Protein AF-A0AAW9DJC4-F1 (afdb_monomer_lite)

Structure (mmCIF, N/CA/C/O backbone):
data_AF-A0AAW9DJC4-F1
#
_entry.id   AF-A0AAW9DJC4-F1
#
loop_
_atom_site.group_PDB
_atom_site.id
_atom_site.type_symbol
_atom_site.label_atom_id
_atom_site.label_alt_id
_atom_site.label_comp_id
_atom_site.label_asym_id
_atom_site.label_entity_id
_atom_site.label_seq_id
_atom_site.pdbx_PDB_ins_code
_atom_site.Cartn_x
_atom_site.Cartn_y
_atom_site.Cartn_z
_atom_site.occupancy
_atom_site.B_iso_or_equiv
_atom_site.auth_seq_id
_atom_site.auth_comp_id
_atom_site.auth_asym_id
_atom_site.auth_atom_id
_atom_site.pdbx_PDB_model_num
ATOM 1 N N . LEU A 1 1 ? -13.589 0.887 40.849 1.00 75.25 1 LEU A N 1
ATOM 2 C CA . LEU A 1 1 ? -12.463 0.047 40.380 1.00 75.25 1 LEU A CA 1
ATOM 3 C C . LEU A 1 1 ? -12.746 -0.477 38.975 1.00 75.25 1 LEU A C 1
ATOM 5 O O . LEU A 1 1 ? -12.030 -0.081 38.071 1.00 75.25 1 LEU A O 1
ATOM 9 N N . ASP A 1 2 ? -13.844 -1.205 38.751 1.00 82.56 2 ASP A N 1
ATOM 10 C CA . ASP A 1 2 ? -14.204 -1.723 37.413 1.00 82.56 2 ASP A CA 1
ATOM 11 C C . ASP A 1 2 ? -14.424 -0.649 36.334 1.00 82.56 2 ASP A C 1
ATOM 13 O O . ASP A 1 2 ? -14.033 -0.843 35.186 1.00 82.56 2 ASP A O 1
ATOM 17 N N . GLN A 1 3 ? -15.020 0.499 36.681 1.00 79.81 3 GLN A N 1
ATOM 18 C CA . GLN A 1 3 ? -15.177 1.618 35.737 1.00 79.81 3 GLN A CA 1
ATOM 19 C C . GLN A 1 3 ? -13.829 2.227 35.329 1.00 79.81 3 GLN A C 1
ATOM 21 O O . GLN A 1 3 ? -13.596 2.441 34.146 1.00 79.81 3 GLN A O 1
ATOM 26 N N . LEU A 1 4 ? -12.922 2.416 36.294 1.00 82.69 4 LEU A N 1
ATOM 27 C CA . LEU A 1 4 ? -11.572 2.931 36.050 1.00 82.69 4 LEU A CA 1
ATOM 28 C C . LEU A 1 4 ? -10.772 1.977 35.145 1.00 82.69 4 LEU A C 1
ATOM 30 O O . LEU A 1 4 ? -10.112 2.410 34.209 1.00 82.69 4 LEU A O 1
ATOM 34 N N . TYR A 1 5 ? -10.894 0.668 35.384 1.00 81.38 5 TYR A N 1
ATOM 35 C CA . TYR A 1 5 ? -10.242 -0.358 34.571 1.00 81.38 5 TYR A CA 1
ATOM 36 C C . TYR A 1 5 ? -10.745 -0.365 33.116 1.00 81.38 5 TYR A C 1
ATOM 38 O O . TYR A 1 5 ? -9.944 -0.409 32.184 1.00 81.38 5 TYR A O 1
ATOM 46 N N . ARG A 1 6 ? -12.065 -0.249 32.901 1.00 81.00 6 ARG A N 1
ATOM 47 C CA . ARG A 1 6 ? -12.658 -0.165 31.552 1.00 81.00 6 ARG A CA 1
ATOM 48 C C . ARG A 1 6 ? -12.250 1.107 30.801 1.00 81.00 6 ARG A C 1
ATOM 50 O O . ARG A 1 6 ? -12.018 1.063 29.591 1.00 81.00 6 ARG A O 1
ATOM 57 N N . GLU A 1 7 ? -12.152 2.240 31.493 1.00 81.38 7 GLU A N 1
ATOM 58 C CA . GLU A 1 7 ? -11.664 3.493 30.900 1.00 81.38 7 GLU A CA 1
ATOM 59 C C . GLU A 1 7 ? -10.196 3.389 30.458 1.00 81.38 7 GLU A C 1
ATOM 61 O O . GLU A 1 7 ? -9.839 3.862 29.378 1.00 81.38 7 GLU A O 1
ATOM 66 N N . ASP A 1 8 ? -9.345 2.722 31.238 1.00 84.75 8 ASP A N 1
ATOM 67 C CA . ASP A 1 8 ? -7.949 2.497 30.856 1.00 84.75 8 ASP A CA 1
ATOM 68 C C . ASP A 1 8 ? -7.804 1.535 29.664 1.00 84.75 8 ASP A C 1
ATOM 70 O O . ASP A 1 8 ? -6.984 1.781 28.774 1.00 84.75 8 ASP A O 1
ATOM 74 N N . GLU A 1 9 ? -8.603 0.465 29.592 1.00 83.44 9 GLU A N 1
ATOM 75 C CA . GLU A 1 9 ? -8.594 -0.464 28.450 1.00 83.44 9 GLU A CA 1
ATOM 76 C C . GLU A 1 9 ? -9.016 0.213 27.143 1.00 83.44 9 GLU A C 1
ATOM 78 O O . GLU A 1 9 ? -8.332 0.093 26.124 1.00 83.44 9 GLU A O 1
ATOM 83 N N . THR A 1 10 ? -10.106 0.979 27.175 1.00 82.88 10 THR A N 1
ATOM 84 C CA . THR A 1 10 ? -10.602 1.729 26.008 1.00 82.88 10 THR A CA 1
ATOM 85 C C . THR A 1 10 ? -9.601 2.786 25.539 1.00 82.88 10 THR A C 1
ATOM 87 O O . THR A 1 10 ? -9.330 2.899 24.339 1.00 82.88 10 THR A O 1
ATOM 90 N N . ARG A 1 11 ? -8.959 3.508 26.469 1.00 84.81 11 ARG A N 1
ATOM 91 C CA . ARG A 1 11 ? -7.863 4.441 26.152 1.00 84.81 11 ARG A CA 1
ATOM 92 C C . ARG A 1 11 ? -6.669 3.735 25.514 1.00 84.81 11 ARG A C 1
ATOM 94 O O . ARG A 1 11 ? -6.128 4.232 24.526 1.00 84.81 11 ARG A O 1
ATOM 101 N N . ARG A 1 12 ? -6.265 2.573 26.038 1.00 85.94 12 ARG A N 1
ATOM 102 C CA . ARG A 1 12 ? -5.175 1.764 25.467 1.00 85.94 12 ARG A CA 1
ATOM 103 C C . ARG A 1 12 ? -5.501 1.291 24.053 1.00 85.94 12 ARG A C 1
ATOM 105 O O . ARG A 1 12 ? -4.658 1.427 23.171 1.00 85.94 12 ARG A O 1
ATOM 112 N N . ALA A 1 13 ? -6.714 0.793 23.826 1.00 84.19 13 ALA A N 1
ATOM 113 C CA . ALA A 1 13 ? -7.153 0.310 22.519 1.00 84.19 13 ALA A CA 1
ATOM 114 C C . ALA A 1 13 ? -7.236 1.435 21.473 1.00 84.19 13 ALA A C 1
ATOM 116 O O . ALA A 1 13 ? -6.861 1.240 20.316 1.00 84.19 13 ALA A O 1
ATOM 117 N N . LYS A 1 14 ? -7.663 2.637 21.885 1.00 86.00 14 LYS A N 1
ATOM 118 C CA . LYS A 1 14 ? -7.636 3.833 21.033 1.00 86.00 14 LYS A CA 1
ATOM 119 C C . LYS A 1 14 ? -6.206 4.244 20.667 1.00 86.00 14 LYS A C 1
ATOM 121 O O . LYS A 1 14 ? -5.908 4.430 19.494 1.00 86.00 14 LYS A O 1
ATOM 126 N N . ARG A 1 15 ? -5.299 4.306 21.647 1.00 88.69 15 ARG A N 1
ATOM 127 C CA . ARG A 1 15 ? -3.888 4.649 21.402 1.00 88.69 15 ARG A CA 1
ATOM 128 C C . ARG A 1 15 ? -3.202 3.650 20.467 1.00 88.69 15 ARG A C 1
ATOM 130 O O . ARG A 1 15 ? -2.406 4.036 19.619 1.00 88.69 15 ARG A O 1
ATOM 137 N N . LEU A 1 16 ? -3.523 2.364 20.613 1.00 88.81 16 LEU A N 1
ATOM 138 C CA . LEU A 1 16 ? -3.015 1.306 19.741 1.00 88.81 16 LEU A CA 1
ATOM 139 C C . LEU A 1 16 ? -3.463 1.500 18.288 1.00 88.81 16 LEU A C 1
ATOM 141 O O . LEU A 1 16 ? -2.654 1.323 17.382 1.00 88.81 16 LEU A O 1
ATOM 145 N N . LYS A 1 17 ? -4.721 1.900 18.072 1.00 89.56 17 LYS A N 1
ATOM 146 C CA . LYS A 1 17 ? -5.240 2.251 16.746 1.00 89.56 17 LYS A CA 1
ATOM 147 C C . LYS A 1 17 ? -4.468 3.428 16.139 1.00 89.56 17 LYS A C 1
ATOM 149 O O . LYS A 1 17 ? -3.979 3.307 15.024 1.00 89.56 17 LYS A O 1
ATOM 154 N N . GLU A 1 18 ? -4.319 4.526 16.878 1.00 90.88 18 GLU A N 1
ATOM 155 C CA . GLU A 1 18 ? -3.593 5.718 16.408 1.00 90.88 18 GLU A CA 1
ATOM 156 C C . GLU A 1 18 ? -2.142 5.375 16.029 1.00 90.88 18 GLU A C 1
ATOM 158 O O . GLU A 1 18 ? -1.644 5.778 14.981 1.00 90.88 18 GLU A O 1
ATOM 163 N N . HIS A 1 19 ? -1.466 4.564 16.847 1.00 91.25 19 HIS A N 1
ATOM 164 C CA . HIS A 1 19 ? -0.116 4.094 16.538 1.00 91.25 19 HIS A CA 1
ATOM 165 C C . HIS A 1 19 ? -0.075 3.184 15.303 1.00 91.25 19 HIS A C 1
ATOM 167 O O . HIS A 1 19 ? 0.887 3.247 14.540 1.00 91.25 19 HIS A O 1
ATOM 173 N N . LEU A 1 20 ? -1.090 2.340 15.103 1.00 91.25 20 LEU A N 1
ATOM 174 C CA . LEU A 1 20 ? -1.192 1.480 13.925 1.00 91.25 20 LEU A CA 1
ATOM 175 C C . LEU A 1 20 ? -1.365 2.298 12.641 1.00 91.25 20 LEU A C 1
ATOM 177 O O . LEU A 1 20 ? -0.717 1.985 11.647 1.00 91.25 20 LEU A O 1
ATOM 181 N N . GLU A 1 21 ? -2.202 3.338 12.666 1.00 91.38 21 GLU A N 1
ATOM 182 C CA . GLU A 1 21 ? -2.389 4.255 11.534 1.00 91.38 21 GLU A CA 1
ATOM 183 C C . GLU A 1 21 ? -1.063 4.930 11.168 1.00 91.38 21 GLU A C 1
ATOM 185 O O . GLU A 1 21 ? -0.607 4.813 10.032 1.00 91.38 21 GLU A O 1
ATOM 190 N N . VAL A 1 22 ? -0.372 5.509 12.156 1.00 93.12 22 VAL A N 1
ATOM 191 C CA . VAL A 1 22 ? 0.936 6.154 11.947 1.00 93.12 22 VAL A CA 1
ATOM 192 C C . VAL A 1 22 ? 1.985 5.167 11.425 1.00 93.12 22 VAL A C 1
ATOM 194 O O . VAL A 1 22 ? 2.769 5.500 10.537 1.00 93.12 22 VAL A O 1
ATOM 197 N N . PHE A 1 23 ? 2.012 3.941 11.951 1.00 92.88 23 PHE A N 1
ATOM 198 C CA . PHE A 1 23 ? 2.924 2.903 11.474 1.00 92.88 23 PHE A CA 1
ATOM 199 C C . PHE A 1 23 ? 2.626 2.503 10.022 1.00 92.88 23 PHE A C 1
ATOM 201 O O . PHE A 1 23 ? 3.546 2.383 9.213 1.00 92.88 23 PHE A O 1
ATOM 208 N N . SER A 1 24 ? 1.348 2.327 9.681 1.00 93.38 24 SER A N 1
ATOM 209 C CA . SER A 1 24 ? 0.914 1.991 8.325 1.00 93.38 24 SER A CA 1
ATOM 210 C C . SER A 1 24 ? 1.288 3.090 7.330 1.00 93.38 24 SER A C 1
ATOM 212 O O . SER A 1 24 ? 1.817 2.784 6.263 1.00 93.38 24 SER A O 1
ATOM 214 N N . ASP A 1 25 ? 1.073 4.355 7.688 1.00 94.00 25 ASP A N 1
ATOM 215 C CA . ASP A 1 25 ? 1.426 5.507 6.854 1.00 94.00 25 ASP A CA 1
ATOM 216 C C . ASP A 1 25 ? 2.936 5.580 6.606 1.00 94.00 25 ASP A C 1
ATOM 218 O O . ASP A 1 25 ? 3.376 5.771 5.471 1.00 94.00 25 ASP A O 1
ATOM 222 N N . ALA A 1 26 ? 3.742 5.352 7.648 1.00 95.38 26 ALA A N 1
ATOM 223 C CA . ALA A 1 26 ? 5.196 5.337 7.531 1.00 95.38 26 ALA A CA 1
ATOM 224 C C . ALA A 1 26 ? 5.683 4.246 6.565 1.00 95.38 26 ALA A C 1
ATOM 226 O O . ALA A 1 26 ? 6.524 4.505 5.704 1.00 95.38 26 ALA A O 1
ATOM 227 N N . VAL A 1 27 ? 5.136 3.032 6.668 1.00 96.00 27 VAL A N 1
ATOM 228 C CA . VAL A 1 27 ? 5.517 1.917 5.789 1.00 96.00 27 VAL A CA 1
ATOM 229 C C . VAL A 1 27 ? 5.080 2.162 4.349 1.00 96.00 27 VAL A C 1
ATOM 231 O O . VAL A 1 27 ? 5.864 1.926 3.433 1.00 96.00 27 VAL A O 1
ATOM 234 N N . ILE A 1 28 ? 3.867 2.668 4.125 1.00 95.62 28 ILE A N 1
ATOM 235 C CA . ILE A 1 28 ? 3.392 2.980 2.772 1.00 95.62 28 ILE A CA 1
ATOM 236 C C . ILE A 1 28 ? 4.225 4.107 2.147 1.00 95.62 28 ILE A C 1
ATOM 238 O O . ILE A 1 28 ? 4.589 4.019 0.974 1.00 95.62 28 ILE A O 1
ATOM 242 N N . GLY A 1 29 ? 4.619 5.111 2.935 1.00 96.06 29 GLY A N 1
ATOM 243 C CA . GLY A 1 29 ? 5.570 6.135 2.504 1.00 96.06 29 GLY A CA 1
ATOM 244 C C . GLY A 1 29 ? 6.905 5.539 2.044 1.00 96.06 29 GLY A C 1
ATOM 245 O O . GLY A 1 29 ? 7.400 5.904 0.980 1.00 96.06 29 GLY A O 1
ATOM 246 N N . VAL A 1 30 ? 7.453 4.570 2.787 1.00 96.12 30 VAL A N 1
ATOM 247 C CA . VAL A 1 30 ? 8.678 3.846 2.394 1.00 96.12 30 VAL A CA 1
ATOM 248 C C . VAL A 1 30 ? 8.479 3.023 1.118 1.00 96.12 30 VAL A C 1
ATOM 250 O O . VAL A 1 30 ? 9.369 2.988 0.275 1.00 96.12 30 VAL A O 1
ATOM 253 N N . ILE A 1 31 ? 7.321 2.385 0.929 1.00 96.38 31 ILE A N 1
ATOM 254 C CA . ILE A 1 31 ? 7.006 1.653 -0.311 1.00 96.38 31 ILE A CA 1
ATOM 255 C C . ILE A 1 31 ? 7.027 2.610 -1.509 1.00 96.38 31 ILE A C 1
ATOM 257 O O . ILE A 1 31 ? 7.645 2.309 -2.529 1.00 96.38 31 ILE A O 1
ATOM 261 N N . ILE A 1 32 ? 6.403 3.782 -1.371 1.00 95.00 32 ILE A N 1
ATOM 262 C CA . ILE A 1 32 ? 6.370 4.811 -2.416 1.00 95.00 32 ILE A CA 1
ATOM 263 C C . ILE A 1 32 ? 7.775 5.309 -2.766 1.00 95.00 32 ILE A C 1
ATOM 265 O O . ILE A 1 32 ? 8.106 5.416 -3.948 1.00 95.00 32 ILE A O 1
ATOM 269 N N . THR A 1 33 ? 8.615 5.593 -1.769 1.00 95.44 33 THR A N 1
ATOM 270 C CA . THR A 1 33 ? 9.984 6.058 -2.028 1.00 95.44 33 THR A CA 1
ATOM 271 C C . THR A 1 33 ? 10.858 4.957 -2.616 1.00 95.44 33 THR A C 1
ATOM 273 O O . THR A 1 33 ? 11.630 5.240 -3.525 1.00 95.44 33 THR A O 1
ATOM 276 N N . MET A 1 34 ? 10.701 3.705 -2.178 1.00 95.25 34 MET A N 1
ATOM 277 C CA . MET A 1 34 ? 11.412 2.570 -2.768 1.00 95.25 34 MET A CA 1
ATOM 278 C C . MET A 1 34 ? 11.077 2.406 -4.251 1.00 95.25 34 MET A C 1
ATOM 280 O O . MET A 1 34 ? 11.991 2.230 -5.043 1.00 95.25 34 MET A O 1
ATOM 284 N N . MET A 1 35 ? 9.811 2.567 -4.661 1.00 94.25 35 MET A N 1
ATOM 285 C CA . MET A 1 35 ? 9.450 2.539 -6.088 1.00 94.25 35 MET A CA 1
ATOM 286 C C . MET A 1 35 ? 10.179 3.607 -6.915 1.00 94.25 35 MET A C 1
ATOM 288 O O . MET A 1 35 ? 10.524 3.350 -8.065 1.00 94.25 35 MET A O 1
ATOM 292 N N . LEU A 1 36 ? 10.405 4.801 -6.354 1.00 93.81 36 LEU A N 1
ATOM 293 C CA . LEU A 1 36 ? 11.130 5.875 -7.042 1.00 93.81 36 LEU A CA 1
ATOM 294 C C . LEU A 1 36 ? 12.600 5.497 -7.277 1.00 93.81 36 LEU A C 1
ATOM 296 O O . LEU A 1 36 ? 13.159 5.828 -8.320 1.00 93.81 36 LEU A O 1
ATOM 300 N N . LEU A 1 37 ? 13.215 4.798 -6.318 1.00 93.81 37 LEU A N 1
ATOM 301 C CA . LEU A 1 37 ? 14.616 4.376 -6.394 1.00 93.81 37 LEU A CA 1
ATOM 302 C C . LEU A 1 37 ? 14.864 3.277 -7.440 1.00 93.81 37 LEU A C 1
ATOM 304 O O . LEU A 1 37 ? 16.013 3.056 -7.811 1.00 93.81 37 LEU A O 1
ATOM 308 N N . GLU A 1 38 ? 13.813 2.618 -7.929 1.00 91.12 38 GLU A N 1
ATOM 309 C CA . GLU A 1 38 ? 13.906 1.563 -8.947 1.00 91.12 38 GLU A CA 1
ATOM 310 C C . GLU A 1 38 ? 13.963 2.099 -10.386 1.00 91.12 38 GLU A C 1
ATOM 312 O O . GLU A 1 38 ? 14.207 1.329 -11.316 1.00 91.12 38 GLU A O 1
ATOM 317 N N . ILE A 1 39 ? 13.750 3.404 -10.599 1.00 91.12 39 ILE A N 1
ATOM 318 C CA . ILE A 1 39 ? 13.778 3.991 -11.944 1.00 91.12 39 ILE A CA 1
ATOM 319 C C . ILE A 1 39 ? 15.204 3.891 -12.519 1.00 91.12 39 ILE A C 1
ATOM 321 O O . ILE A 1 39 ? 16.139 4.455 -11.941 1.00 91.12 39 ILE A O 1
ATOM 325 N N . PRO A 1 40 ? 15.394 3.233 -13.679 1.00 86.50 40 PRO A N 1
ATOM 326 C CA . PRO A 1 40 ? 16.716 3.050 -14.265 1.00 86.50 40 PRO A CA 1
ATOM 327 C C . PRO A 1 40 ? 17.261 4.382 -14.787 1.00 86.50 40 PRO A C 1
ATOM 329 O O . PRO A 1 40 ? 16.698 4.966 -15.709 1.00 86.50 40 PRO A O 1
ATOM 332 N N . LEU A 1 41 ? 18.365 4.867 -14.215 1.00 87.81 41 LEU A N 1
ATOM 333 C CA . LEU A 1 41 ? 18.991 6.120 -14.643 1.00 87.81 41 LEU A CA 1
ATOM 334 C C . LEU A 1 41 ? 19.635 5.979 -16.034 1.00 87.81 41 LEU A C 1
ATOM 336 O O . LEU A 1 41 ? 20.240 4.941 -16.324 1.00 87.81 41 LEU A O 1
ATOM 340 N N . PRO A 1 42 ? 19.554 7.021 -16.884 1.00 84.19 42 PRO A N 1
ATOM 341 C CA . PRO A 1 42 ? 20.217 7.012 -18.179 1.00 84.19 42 PRO A CA 1
ATOM 342 C C . PRO A 1 42 ? 21.732 6.898 -17.977 1.00 84.19 42 PRO A C 1
ATOM 344 O O . PRO A 1 42 ? 22.330 7.603 -17.163 1.00 84.19 42 PRO A O 1
ATOM 347 N N . SER A 1 43 ? 22.341 5.976 -18.708 1.00 83.88 43 SER A N 1
ATOM 348 C CA . SER A 1 43 ? 23.774 5.672 -18.686 1.00 83.88 43 SER A CA 1
ATOM 349 C C . SER A 1 43 ? 24.185 5.180 -20.073 1.00 83.88 43 SER A C 1
ATOM 351 O O . SER A 1 43 ? 23.325 5.011 -20.934 1.00 83.88 43 SER A O 1
ATOM 353 N N . ASP A 1 44 ? 25.469 4.908 -20.306 1.00 72.62 44 ASP A N 1
ATOM 354 C CA . ASP A 1 44 ? 25.946 4.436 -21.619 1.00 72.62 44 ASP A CA 1
ATOM 355 C C . ASP A 1 44 ? 25.238 3.152 -22.106 1.00 72.62 44 ASP A C 1
ATOM 357 O O . ASP A 1 44 ? 25.222 2.861 -23.301 1.00 72.62 44 ASP A O 1
ATOM 361 N N . THR A 1 45 ? 24.632 2.385 -21.192 1.00 74.75 45 THR A N 1
ATOM 362 C CA . THR A 1 45 ? 23.877 1.155 -21.475 1.00 74.75 45 THR A CA 1
ATOM 363 C C . THR A 1 45 ? 22.356 1.319 -21.400 1.00 74.75 45 THR A C 1
ATOM 365 O O . THR A 1 45 ? 21.635 0.433 -21.858 1.00 74.75 45 THR A O 1
ATOM 368 N N . VAL A 1 46 ? 21.853 2.423 -20.836 1.00 77.19 46 VAL A N 1
ATOM 369 C CA . VAL A 1 46 ? 20.419 2.676 -20.637 1.00 77.19 46 VAL A CA 1
ATOM 370 C C . VAL 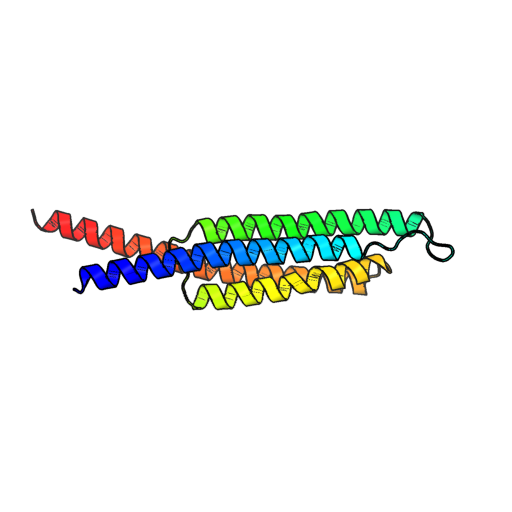A 1 46 ? 19.987 3.840 -21.513 1.00 77.19 46 VAL A C 1
ATOM 372 O O . VAL A 1 46 ? 20.319 4.995 -21.243 1.00 77.19 46 VAL A O 1
ATOM 375 N N . ASP A 1 47 ? 19.199 3.530 -22.541 1.00 87.06 47 ASP A N 1
ATOM 376 C CA . ASP A 1 47 ? 18.660 4.542 -23.441 1.00 87.06 47 ASP A CA 1
ATOM 377 C C . ASP A 1 47 ? 17.691 5.489 -22.710 1.00 87.06 47 ASP A C 1
ATOM 379 O O . ASP A 1 47 ? 16.938 5.106 -21.809 1.00 87.06 47 ASP A O 1
ATOM 383 N N . THR A 1 48 ? 17.659 6.739 -23.160 1.00 87.75 48 THR A N 1
ATOM 384 C CA . THR A 1 48 ? 16.786 7.793 -22.638 1.00 87.75 48 THR A CA 1
ATOM 385 C C . THR A 1 48 ? 15.310 7.395 -22.739 1.00 87.75 48 THR A C 1
ATOM 387 O O . THR A 1 48 ? 14.516 7.709 -21.851 1.00 87.75 48 THR A O 1
ATOM 390 N N . HIS A 1 49 ? 14.935 6.634 -23.773 1.00 86.62 49 HIS A N 1
ATOM 391 C CA . HIS A 1 49 ? 13.586 6.082 -23.908 1.00 86.62 49 HIS A CA 1
ATOM 392 C C . HIS A 1 49 ? 13.207 5.151 -22.740 1.00 86.62 49 HIS A C 1
ATOM 394 O O . HIS A 1 49 ? 12.080 5.194 -22.236 1.00 86.62 49 HIS A O 1
ATOM 400 N N . HIS A 1 50 ? 14.145 4.317 -22.286 1.00 88.00 50 HIS A N 1
ATOM 401 C CA . HIS A 1 50 ? 13.919 3.381 -21.186 1.00 88.00 50 HIS A CA 1
ATOM 402 C C . HIS A 1 50 ? 13.719 4.122 -19.857 1.00 88.00 50 HIS A C 1
ATOM 404 O O . HIS A 1 50 ? 12.792 3.807 -19.113 1.00 88.00 50 HIS A O 1
ATOM 410 N N . PHE A 1 51 ? 14.494 5.184 -19.619 1.00 90.12 51 PHE A N 1
ATOM 411 C CA . PHE A 1 51 ? 14.320 6.066 -18.461 1.00 90.12 51 PHE A CA 1
ATOM 412 C C . PHE A 1 51 ? 12.924 6.709 -18.413 1.00 90.12 51 PHE A C 1
ATOM 414 O O . PHE A 1 51 ? 12.232 6.614 -17.398 1.00 90.12 51 PHE A O 1
ATOM 421 N N . PHE A 1 52 ? 12.459 7.305 -19.519 1.00 91.62 52 PHE A N 1
ATOM 422 C CA . PHE A 1 52 ? 11.114 7.897 -19.577 1.00 91.62 52 PHE A CA 1
ATOM 423 C C . PHE A 1 52 ? 10.000 6.860 -19.392 1.00 91.62 52 PHE A C 1
ATOM 425 O O . PHE A 1 52 ? 8.998 7.141 -18.730 1.00 91.62 52 PHE A O 1
ATOM 432 N N . THR A 1 53 ? 10.183 5.651 -19.928 1.00 92.50 53 THR A N 1
ATOM 433 C CA . THR A 1 53 ? 9.247 4.537 -19.716 1.00 92.50 53 THR A CA 1
ATOM 434 C C . THR A 1 53 ? 9.191 4.140 -18.238 1.00 92.50 53 THR A C 1
ATOM 436 O O . THR A 1 53 ? 8.100 3.978 -17.689 1.00 92.50 53 THR A O 1
ATOM 439 N N . GLY A 1 54 ? 10.346 4.064 -17.568 1.00 93.50 54 GLY A N 1
ATOM 440 C CA . GLY A 1 54 ? 10.441 3.809 -16.130 1.00 93.50 54 GLY A CA 1
ATOM 441 C C . GLY A 1 54 ? 9.714 4.861 -15.289 1.00 93.50 54 GLY A C 1
ATOM 442 O O . GLY A 1 54 ? 8.969 4.505 -14.379 1.00 93.50 54 GLY A O 1
ATOM 443 N N . ILE A 1 55 ? 9.834 6.147 -15.642 1.00 94.44 55 ILE A N 1
ATOM 444 C CA . ILE A 1 55 ? 9.086 7.237 -14.989 1.00 94.44 55 ILE A CA 1
ATOM 445 C C . ILE A 1 55 ? 7.569 7.048 -15.141 1.00 94.44 55 ILE A C 1
ATOM 447 O O . ILE A 1 55 ? 6.824 7.225 -14.176 1.00 94.44 55 ILE A O 1
ATOM 451 N N . LEU A 1 56 ? 7.090 6.683 -16.333 1.00 94.81 56 LEU A N 1
ATOM 452 C CA . LEU A 1 56 ? 5.660 6.468 -16.572 1.00 94.81 56 LEU A CA 1
ATOM 453 C C . LEU A 1 56 ? 5.138 5.290 -15.737 1.00 94.81 56 LEU A C 1
ATOM 455 O O . LEU A 1 56 ? 4.124 5.420 -15.048 1.00 94.81 56 LEU A O 1
ATOM 459 N N . ILE A 1 57 ? 5.864 4.169 -15.743 1.00 95.31 57 ILE A N 1
ATOM 460 C CA . ILE A 1 57 ? 5.555 2.987 -14.926 1.00 95.31 57 ILE A CA 1
ATOM 461 C C . ILE A 1 57 ? 5.532 3.345 -13.435 1.00 95.31 57 ILE A C 1
ATOM 463 O O . ILE A 1 57 ? 4.609 2.943 -12.722 1.00 95.31 57 ILE A O 1
ATOM 467 N N . PHE A 1 58 ? 6.500 4.142 -12.976 1.00 95.75 58 PHE A N 1
ATOM 468 C CA . PHE A 1 58 ? 6.524 4.661 -11.614 1.00 95.75 58 PHE A CA 1
ATOM 469 C C . PHE A 1 58 ? 5.247 5.439 -11.291 1.00 95.75 58 PHE A C 1
ATOM 471 O O . PHE A 1 58 ? 4.614 5.133 -10.287 1.00 95.75 58 PHE A O 1
ATOM 478 N N . PHE A 1 59 ? 4.826 6.393 -12.128 1.00 96.75 59 PHE A N 1
ATOM 479 C CA . PHE A 1 59 ? 3.619 7.182 -11.858 1.00 96.75 59 PHE A CA 1
ATOM 480 C C . PHE A 1 59 ? 2.356 6.323 -11.798 1.00 96.75 59 PHE A C 1
ATOM 482 O O . PHE A 1 59 ? 1.538 6.505 -10.898 1.00 96.75 59 PHE A O 1
ATOM 489 N N . VAL A 1 60 ? 2.203 5.360 -12.710 1.00 95.88 60 VAL A N 1
ATOM 490 C CA . VAL A 1 60 ? 1.069 4.423 -12.675 1.00 95.88 60 VAL A CA 1
ATOM 491 C C . VAL A 1 60 ? 1.061 3.652 -11.355 1.00 95.88 60 VAL A C 1
ATOM 493 O O . VAL A 1 60 ? 0.045 3.622 -10.663 1.00 95.88 60 VAL A O 1
ATOM 496 N N . SER A 1 61 ? 2.205 3.092 -10.962 1.00 95.56 61 SER A N 1
ATOM 497 C CA . SER A 1 61 ? 2.319 2.342 -9.711 1.00 95.56 61 SER A CA 1
ATOM 498 C C . SER A 1 61 ? 2.156 3.228 -8.472 1.00 95.56 61 SER A C 1
ATOM 500 O O . SER A 1 61 ? 1.574 2.797 -7.479 1.00 95.56 61 SER A O 1
ATOM 502 N N . PHE A 1 62 ? 2.625 4.475 -8.527 1.00 96.31 62 PHE A N 1
ATOM 503 C CA . PHE A 1 62 ? 2.447 5.476 -7.481 1.00 96.31 62 PHE A CA 1
ATOM 504 C C . PHE A 1 62 ? 0.964 5.720 -7.217 1.00 96.31 62 PHE A C 1
ATOM 506 O O . PHE A 1 62 ? 0.535 5.630 -6.070 1.00 96.31 62 PHE A O 1
ATOM 513 N N . PHE A 1 63 ? 0.170 5.974 -8.263 1.00 97.50 63 PHE A N 1
ATOM 514 C CA . PHE A 1 63 ? -1.265 6.207 -8.102 1.00 97.50 63 PHE A CA 1
ATOM 515 C C . PHE A 1 63 ? -1.997 4.967 -7.592 1.00 97.50 63 PHE A C 1
ATOM 517 O O . PHE A 1 63 ? -2.874 5.105 -6.748 1.00 97.50 63 PHE A O 1
ATOM 524 N N . ILE A 1 64 ? -1.602 3.768 -8.027 1.00 95.94 64 ILE A N 1
ATOM 525 C CA . ILE A 1 64 ? -2.171 2.511 -7.517 1.00 95.94 64 ILE A CA 1
ATOM 526 C C . ILE A 1 64 ? -1.904 2.356 -6.012 1.00 95.94 64 ILE A C 1
ATOM 528 O O . ILE A 1 64 ? -2.818 2.067 -5.245 1.00 95.94 64 ILE A O 1
ATOM 532 N N . VAL A 1 65 ? -0.667 2.571 -5.555 1.00 96.75 65 VAL A N 1
ATOM 533 C CA . VAL A 1 65 ? -0.336 2.473 -4.121 1.00 96.75 65 VAL A CA 1
ATOM 534 C C . VAL A 1 65 ? -0.990 3.599 -3.313 1.00 96.75 65 VAL A C 1
ATOM 536 O O . VAL A 1 65 ? -1.447 3.360 -2.196 1.00 96.75 65 VAL A O 1
ATOM 539 N N . ALA A 1 66 ? -1.076 4.809 -3.871 1.00 95.94 66 ALA A N 1
ATOM 540 C CA . ALA A 1 66 ? -1.755 5.939 -3.239 1.00 95.94 66 ALA A CA 1
ATOM 541 C C . ALA A 1 66 ? -3.267 5.700 -3.083 1.00 95.94 66 ALA A C 1
ATOM 543 O O . ALA A 1 66 ? -3.839 6.086 -2.065 1.00 95.94 66 ALA A O 1
ATOM 544 N N . ASP A 1 67 ? -3.900 5.031 -4.046 1.00 96.44 67 ASP A N 1
ATOM 545 C CA . ASP A 1 67 ? -5.303 4.614 -3.968 1.00 96.44 67 ASP A CA 1
ATOM 546 C C . ASP A 1 67 ? -5.518 3.601 -2.833 1.00 96.44 67 ASP A C 1
ATOM 548 O O . ASP A 1 67 ? -6.349 3.816 -1.948 1.00 96.44 67 ASP A O 1
ATOM 552 N N . PHE A 1 68 ? -4.666 2.571 -2.749 1.00 95.44 68 PHE A N 1
ATOM 553 C CA . PHE A 1 68 ? -4.696 1.626 -1.628 1.00 95.44 68 PHE A CA 1
ATOM 554 C C . PHE A 1 68 ? -4.493 2.304 -0.271 1.00 95.44 68 PHE A C 1
ATOM 556 O O . PHE A 1 68 ? -5.156 1.950 0.706 1.00 95.44 68 PHE A O 1
ATOM 563 N N . TRP A 1 69 ? -3.585 3.278 -0.196 1.00 95.62 69 TRP A N 1
ATOM 564 C CA . TRP A 1 69 ? -3.388 4.074 1.010 1.00 95.62 69 TRP A CA 1
ATOM 565 C C . TRP A 1 69 ? -4.653 4.842 1.392 1.00 95.62 69 TRP A C 1
ATOM 567 O O . TRP A 1 69 ? -5.077 4.783 2.547 1.00 95.62 69 TRP A O 1
ATOM 577 N N . TYR A 1 70 ? -5.269 5.525 0.425 1.00 95.25 70 TYR A N 1
ATOM 578 C CA . TYR A 1 70 ? -6.472 6.322 0.635 1.00 95.25 70 TYR A CA 1
ATOM 579 C C . TYR A 1 70 ? -7.629 5.466 1.164 1.00 95.25 70 TYR A C 1
ATOM 581 O O . TYR A 1 70 ? -8.266 5.815 2.164 1.00 95.25 70 TYR A O 1
ATOM 589 N N . ASP A 1 71 ? -7.853 4.306 0.550 1.00 93.38 71 ASP A N 1
ATOM 590 C CA . ASP A 1 71 ? -8.887 3.368 0.976 1.00 93.38 71 ASP A CA 1
ATOM 591 C C . ASP A 1 71 ? -8.601 2.776 2.358 1.00 93.38 71 ASP A C 1
ATOM 593 O O . ASP A 1 71 ? -9.500 2.693 3.201 1.00 93.38 71 ASP A O 1
ATOM 597 N N . ASN A 1 72 ? -7.348 2.409 2.635 1.00 91.94 72 ASN A N 1
ATOM 598 C CA . ASN A 1 72 ? -6.936 1.923 3.949 1.00 91.94 72 ASN A CA 1
ATOM 599 C C . ASN A 1 72 ? -7.143 2.984 5.040 1.00 91.94 72 ASN A C 1
ATOM 601 O O . ASN A 1 72 ? -7.741 2.689 6.076 1.00 91.94 72 ASN A O 1
ATOM 605 N N . HIS A 1 73 ? -6.729 4.227 4.785 1.00 91.19 73 HIS A N 1
ATOM 606 C CA . HIS A 1 73 ? -6.924 5.346 5.705 1.00 91.19 73 HIS A CA 1
ATOM 607 C C . HIS A 1 73 ? -8.417 5.572 5.996 1.00 91.19 73 HIS A C 1
ATOM 609 O O . HIS A 1 73 ? -8.836 5.694 7.149 1.00 91.19 73 HIS A O 1
ATOM 615 N N . LYS A 1 74 ? -9.261 5.531 4.959 1.00 90.12 74 LYS A N 1
ATOM 616 C CA . LYS A 1 74 ? -10.717 5.659 5.092 1.00 90.12 74 LYS A CA 1
ATOM 617 C C . LYS A 1 74 ? -11.355 4.508 5.873 1.00 90.12 74 LYS A C 1
ATOM 619 O O . LYS A 1 74 ? -12.348 4.727 6.568 1.00 90.12 74 LYS A O 1
ATOM 624 N N . ILE A 1 75 ? -10.851 3.284 5.739 1.00 89.56 75 ILE A N 1
ATOM 625 C CA . ILE A 1 75 ? -11.369 2.109 6.451 1.00 89.56 75 ILE A CA 1
ATOM 626 C C . ILE A 1 75 ? -10.983 2.170 7.935 1.00 89.56 75 ILE A C 1
ATOM 628 O O . ILE A 1 75 ? -11.861 2.054 8.792 1.00 89.56 75 ILE A O 1
ATOM 632 N N . LEU A 1 76 ? -9.716 2.446 8.261 1.00 86.94 76 LEU A N 1
ATOM 633 C CA . LEU A 1 76 ? -9.258 2.586 9.651 1.00 86.94 76 LEU A CA 1
ATOM 634 C C . LEU A 1 76 ? -9.893 3.795 10.364 1.00 86.94 76 LEU A C 1
ATOM 636 O O . LEU A 1 76 ? -10.227 3.719 11.550 1.00 86.94 76 LEU A O 1
ATOM 640 N N . GLY A 1 77 ? -10.204 4.865 9.630 1.00 85.38 77 GLY A N 1
ATOM 641 C CA . GLY A 1 77 ? -10.955 6.009 10.150 1.00 85.38 77 GLY A CA 1
ATOM 642 C C . GLY A 1 77 ? -12.372 5.678 10.649 1.00 85.38 77 GLY A C 1
ATOM 643 O O . GLY A 1 77 ? -12.938 6.450 11.419 1.00 85.38 77 GLY A O 1
ATOM 644 N N . GLN A 1 78 ? -12.956 4.535 10.262 1.00 84.50 78 GLN A N 1
ATOM 645 C CA . GLN A 1 78 ? -14.330 4.155 10.633 1.00 84.50 78 GLN A CA 1
ATOM 646 C C . GLN A 1 78 ? -14.456 3.382 11.951 1.00 84.50 78 GLN A C 1
ATOM 648 O O . GLN A 1 78 ? -15.581 3.171 12.409 1.00 84.50 78 GLN A O 1
ATOM 653 N N . ILE A 1 79 ? -13.344 2.943 12.545 1.00 83.19 79 ILE A N 1
ATOM 654 C CA . ILE A 1 79 ? -13.328 2.190 13.808 1.00 83.19 79 ILE A CA 1
ATOM 655 C C . ILE A 1 79 ? -12.848 3.068 14.968 1.00 83.19 79 ILE A C 1
ATOM 657 O O . ILE A 1 79 ? -11.968 3.912 14.799 1.00 83.19 79 ILE A O 1
ATOM 661 N N . GLU A 1 80 ? -13.394 2.856 16.168 1.00 77.00 80 GLU A N 1
ATOM 662 C CA . GLU A 1 80 ? -12.950 3.557 17.387 1.00 77.00 80 GLU A CA 1
ATOM 663 C C . GLU A 1 80 ? -11.730 2.887 18.045 1.00 77.00 80 GLU A C 1
ATOM 665 O O . GLU A 1 80 ? -10.894 3.566 18.646 1.00 77.00 80 GLU A O 1
ATOM 670 N N . HIS A 1 81 ? -11.594 1.566 17.897 1.00 80.25 81 HIS A N 1
ATOM 671 C CA . HIS A 1 81 ? -10.558 0.754 18.538 1.00 80.25 81 HIS A CA 1
ATOM 672 C C . HIS A 1 81 ? -10.027 -0.325 17.587 1.00 80.25 81 HIS A C 1
ATOM 674 O O . HIS A 1 81 ? -10.779 -0.868 16.780 1.00 80.25 81 HIS A O 1
ATOM 680 N N . ALA A 1 82 ? -8.737 -0.658 17.699 1.00 82.56 82 ALA A N 1
ATOM 681 C CA . ALA A 1 82 ? -8.115 -1.725 16.919 1.00 82.56 82 ALA A CA 1
ATOM 682 C C . ALA A 1 82 ? -8.148 -3.0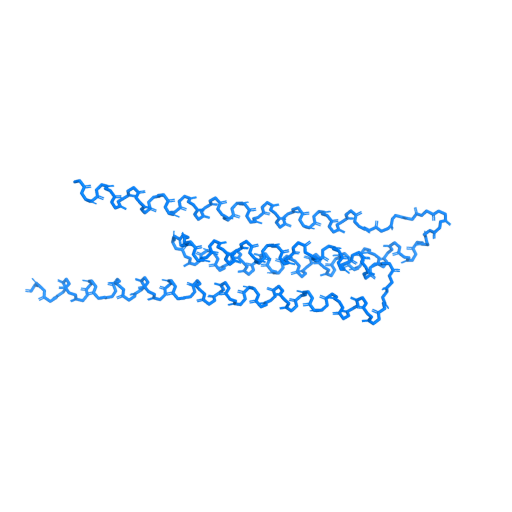59 17.683 1.00 82.56 82 ALA A C 1
ATOM 684 O O . ALA A 1 82 ? -7.507 -3.210 18.724 1.00 82.56 82 ALA A O 1
ATOM 685 N N . THR A 1 83 ? -8.867 -4.043 17.142 1.00 85.19 83 THR A N 1
ATOM 686 C CA . THR A 1 83 ? -8.893 -5.422 17.657 1.00 85.19 83 THR A CA 1
ATOM 687 C C . THR A 1 83 ? -7.667 -6.207 17.168 1.00 85.19 83 THR A C 1
ATOM 689 O O . THR A 1 83 ? -7.158 -5.966 16.072 1.00 85.19 83 THR A O 1
ATOM 692 N N . SER A 1 84 ? -7.218 -7.223 17.915 1.00 86.81 84 SER A N 1
ATOM 693 C CA . SER A 1 84 ? -6.086 -8.089 17.524 1.00 86.81 84 SER A CA 1
ATOM 694 C C . SER A 1 84 ? -6.240 -8.729 16.137 1.00 86.81 84 SER A C 1
ATOM 696 O O . SER A 1 84 ? -5.252 -8.915 15.433 1.00 86.81 84 SER A O 1
ATOM 698 N N . LYS A 1 85 ? -7.475 -9.031 15.710 1.00 88.00 85 LYS A N 1
ATOM 699 C CA . LYS A 1 85 ? -7.757 -9.546 14.359 1.00 88.00 85 LYS A CA 1
ATOM 700 C C . LYS A 1 85 ? -7.438 -8.513 13.275 1.00 88.00 85 LYS A C 1
ATOM 702 O O . LYS A 1 85 ? -6.790 -8.858 12.294 1.00 88.00 85 LYS A O 1
ATOM 707 N N . ILE A 1 86 ? -7.848 -7.259 13.481 1.00 89.19 86 ILE A N 1
ATOM 708 C CA . ILE A 1 86 ? -7.583 -6.149 12.554 1.00 89.19 86 ILE A CA 1
ATOM 709 C C . ILE A 1 86 ? -6.076 -5.936 12.422 1.00 89.19 86 ILE A C 1
ATOM 711 O O . ILE A 1 86 ? -5.587 -5.815 11.307 1.00 89.19 86 ILE A O 1
ATOM 715 N N . LEU A 1 87 ? -5.332 -5.993 13.532 1.00 91.25 87 LEU A N 1
ATOM 716 C CA . LEU A 1 87 ? -3.870 -5.885 13.514 1.00 91.25 87 LEU A CA 1
ATOM 717 C C . LEU A 1 87 ? -3.217 -6.935 12.611 1.00 91.25 87 LEU A C 1
ATOM 719 O O . LEU A 1 87 ? -2.419 -6.587 11.747 1.00 91.25 87 LEU A O 1
ATOM 723 N N . ILE A 1 88 ? -3.567 -8.214 12.776 1.00 93.12 88 ILE A N 1
ATOM 724 C CA . ILE A 1 88 ? -2.986 -9.298 11.968 1.00 93.12 88 ILE A CA 1
ATOM 725 C C . ILE A 1 88 ? -3.287 -9.078 10.483 1.00 93.12 88 ILE A C 1
ATOM 727 O O . ILE A 1 88 ? -2.394 -9.204 9.646 1.00 93.12 88 ILE A O 1
ATOM 731 N N . VAL A 1 89 ? -4.530 -8.734 10.145 1.00 93.00 89 VAL A N 1
ATOM 732 C CA . VAL A 1 89 ? -4.924 -8.498 8.751 1.00 93.00 89 VAL A CA 1
ATOM 733 C C . VAL A 1 89 ? -4.213 -7.267 8.179 1.00 93.00 89 VAL A C 1
ATOM 735 O O . VAL A 1 89 ? -3.733 -7.335 7.050 1.00 93.00 89 VAL A O 1
ATOM 738 N N . GLN A 1 90 ? -4.046 -6.199 8.967 1.00 92.12 90 GLN A N 1
ATOM 739 C CA . GLN A 1 90 ? -3.286 -5.007 8.580 1.00 92.12 90 GLN A CA 1
ATOM 740 C C . GLN A 1 90 ? -1.840 -5.359 8.221 1.00 92.12 90 GLN A C 1
ATOM 742 O O . GLN A 1 90 ? -1.353 -4.968 7.164 1.00 92.12 90 GLN A O 1
ATOM 747 N N . PHE A 1 91 ? -1.158 -6.147 9.058 1.00 94.62 91 PHE A N 1
ATOM 748 C CA . PHE A 1 91 ? 0.214 -6.575 8.774 1.00 94.62 91 PHE A CA 1
ATOM 749 C C . PHE A 1 91 ? 0.308 -7.418 7.496 1.00 94.62 91 PHE A C 1
ATOM 751 O O . PHE A 1 91 ? 1.242 -7.236 6.719 1.00 94.62 91 PHE A O 1
ATOM 758 N N . ASN A 1 92 ? -0.663 -8.302 7.243 1.00 95.06 92 ASN A N 1
ATOM 759 C CA . ASN A 1 92 ? -0.708 -9.087 6.004 1.00 95.06 92 ASN A CA 1
ATOM 760 C C . ASN A 1 92 ? -0.933 -8.204 4.766 1.00 95.06 92 ASN A C 1
ATOM 762 O O . ASN A 1 92 ? -0.276 -8.402 3.742 1.00 95.06 92 ASN A O 1
ATOM 766 N N . PHE A 1 93 ? -1.819 -7.209 4.861 1.00 95.75 93 PHE A N 1
ATOM 767 C CA . PHE A 1 93 ? -2.027 -6.220 3.803 1.00 95.75 93 PHE A CA 1
ATOM 768 C C . PHE A 1 93 ? -0.731 -5.463 3.495 1.00 95.75 93 PHE A C 1
ATOM 770 O O . PHE A 1 93 ? -0.296 -5.441 2.346 1.00 95.75 93 PHE A O 1
ATOM 777 N N . MET A 1 94 ? -0.062 -4.930 4.519 1.00 95.50 94 MET A N 1
ATOM 778 C CA . MET A 1 94 ? 1.193 -4.189 4.358 1.00 95.50 94 MET A CA 1
ATOM 779 C C . MET A 1 94 ? 2.313 -5.058 3.776 1.00 95.50 94 MET A C 1
ATOM 781 O O . MET A 1 94 ? 3.040 -4.610 2.893 1.00 95.50 94 MET A O 1
ATOM 785 N N . ALA A 1 95 ? 2.434 -6.310 4.228 1.00 96.00 95 ALA A N 1
ATOM 786 C CA . ALA A 1 95 ? 3.417 -7.252 3.699 1.00 96.00 95 ALA A CA 1
ATOM 787 C C . ALA A 1 95 ? 3.187 -7.548 2.210 1.00 96.00 95 ALA A C 1
ATOM 789 O O . ALA A 1 95 ? 4.139 -7.604 1.436 1.00 96.00 95 ALA A O 1
ATOM 790 N N . THR A 1 96 ? 1.926 -7.689 1.797 1.00 96.31 96 THR A N 1
ATOM 791 C CA . THR A 1 96 ? 1.575 -7.922 0.389 1.00 96.31 96 THR A CA 1
ATOM 792 C C . THR A 1 96 ? 1.801 -6.663 -0.451 1.00 96.31 96 THR A C 1
ATOM 794 O O . THR A 1 96 ? 2.331 -6.745 -1.556 1.00 96.31 96 THR A O 1
ATOM 797 N N . LEU A 1 97 ? 1.473 -5.484 0.084 1.00 96.12 97 LEU A N 1
ATOM 798 C CA . LEU A 1 97 ? 1.704 -4.196 -0.575 1.00 96.12 97 LEU A CA 1
ATOM 799 C C . LEU A 1 97 ? 3.203 -3.915 -0.779 1.00 96.12 97 LEU A C 1
ATOM 801 O O . LEU A 1 97 ? 3.591 -3.355 -1.801 1.00 96.12 97 LEU A O 1
ATOM 805 N N . ALA A 1 98 ? 4.059 -4.371 0.140 1.00 95.69 98 ALA A N 1
ATOM 806 C CA . ALA A 1 98 ? 5.513 -4.259 0.027 1.00 95.69 98 ALA A CA 1
ATOM 807 C C . ALA A 1 98 ? 6.117 -5.076 -1.132 1.00 95.69 98 ALA A C 1
ATOM 809 O O . ALA A 1 98 ? 7.286 -4.885 -1.457 1.00 95.69 98 ALA A O 1
ATOM 810 N N . LEU A 1 99 ? 5.342 -5.954 -1.783 1.00 96.50 99 LEU A N 1
ATOM 811 C CA . LEU A 1 99 ? 5.764 -6.641 -3.007 1.00 96.50 99 LEU A CA 1
ATOM 812 C C . LEU A 1 99 ? 5.607 -5.768 -4.256 1.00 96.50 99 LEU A C 1
ATOM 814 O O . LEU A 1 99 ? 6.270 -6.036 -5.253 1.00 96.50 99 LEU A O 1
ATOM 818 N N . ILE A 1 100 ? 4.770 -4.725 -4.225 1.00 95.94 100 ILE A N 1
ATOM 819 C CA . ILE A 1 100 ? 4.526 -3.867 -5.393 1.00 95.94 100 ILE A CA 1
ATOM 820 C C . ILE A 1 100 ? 5.833 -3.317 -5.991 1.00 95.94 100 ILE A C 1
ATOM 822 O O . ILE A 1 100 ? 6.021 -3.522 -7.187 1.00 95.94 100 ILE A O 1
ATOM 826 N N . PRO A 1 101 ? 6.783 -2.737 -5.221 1.00 95.56 101 PRO A N 1
ATOM 827 C CA . PRO A 1 101 ? 8.027 -2.202 -5.779 1.00 95.56 101 PRO A CA 1
ATOM 828 C C . PRO A 1 101 ? 8.832 -3.221 -6.588 1.00 95.56 101 PRO A C 1
ATOM 830 O O . PRO A 1 101 ? 9.348 -2.887 -7.652 1.00 95.56 101 PRO A O 1
ATOM 833 N N . LEU A 1 102 ? 8.880 -4.476 -6.131 1.00 95.06 102 LEU A N 1
ATOM 834 C CA . LEU A 1 102 ? 9.578 -5.557 -6.827 1.00 95.06 102 LEU A CA 1
ATOM 835 C C . LEU A 1 102 ? 8.983 -5.802 -8.220 1.00 95.06 102 LEU A C 1
ATOM 837 O O . LEU A 1 102 ? 9.712 -5.905 -9.205 1.00 95.06 102 LEU A O 1
ATOM 841 N N . PHE A 1 103 ? 7.656 -5.884 -8.313 1.00 95.50 103 PHE A N 1
ATOM 842 C CA . PHE A 1 103 ? 6.980 -6.125 -9.588 1.00 95.50 103 PHE A CA 1
ATOM 843 C C . PHE A 1 103 ? 6.950 -4.874 -10.469 1.00 95.50 103 PHE A C 1
ATOM 845 O O . PHE A 1 103 ? 7.000 -4.998 -11.692 1.00 95.50 103 PHE A O 1
ATOM 852 N N . THR A 1 104 ? 6.937 -3.677 -9.876 1.00 95.50 104 THR A N 1
ATOM 853 C CA . THR A 1 104 ? 7.122 -2.421 -10.609 1.00 95.50 104 THR A CA 1
ATOM 854 C C . THR A 1 104 ? 8.493 -2.398 -11.274 1.00 95.50 104 THR A C 1
ATOM 856 O O . THR A 1 104 ? 8.561 -2.175 -12.479 1.00 95.50 104 THR A O 1
ATOM 859 N N . ARG A 1 105 ? 9.568 -2.709 -10.536 1.00 94.81 105 ARG A N 1
ATOM 860 C CA . ARG A 1 105 ? 10.927 -2.824 -11.086 1.00 94.81 105 ARG A CA 1
ATOM 861 C C . ARG A 1 105 ? 10.984 -3.849 -12.218 1.00 94.81 105 ARG A C 1
ATOM 863 O O . ARG A 1 105 ? 11.510 -3.552 -13.286 1.00 94.81 105 ARG A O 1
ATOM 870 N N . TRP A 1 106 ? 10.397 -5.030 -12.020 1.00 94.88 106 TRP A N 1
ATOM 871 C CA . TRP A 1 106 ? 10.375 -6.061 -13.059 1.00 94.88 106 TRP A CA 1
ATOM 872 C C . TRP A 1 106 ? 9.672 -5.581 -14.340 1.00 94.88 106 TRP A C 1
ATOM 874 O O . TRP A 1 106 ? 10.128 -5.860 -15.447 1.00 94.88 106 TRP A O 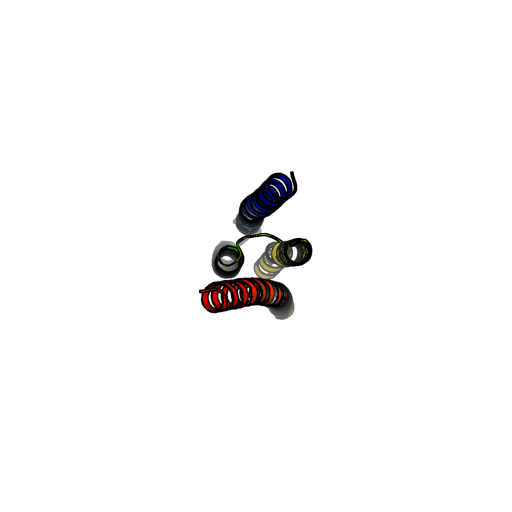1
ATOM 884 N N . MET A 1 107 ? 8.598 -4.799 -14.203 1.00 93.50 107 MET A N 1
ATOM 885 C CA . MET A 1 107 ? 7.915 -4.172 -15.336 1.00 93.50 107 MET A CA 1
ATOM 886 C C . MET A 1 107 ? 8.741 -3.050 -15.986 1.00 93.50 107 MET A C 1
ATOM 888 O O . MET A 1 107 ? 8.646 -2.868 -17.200 1.00 93.50 107 MET A O 1
ATOM 892 N N . MET A 1 108 ? 9.559 -2.323 -15.212 1.00 92.00 108 MET A N 1
ATOM 893 C CA . MET A 1 108 ? 10.483 -1.309 -15.737 1.00 92.00 108 MET A CA 1
ATOM 894 C C . MET A 1 108 ? 11.586 -1.927 -16.600 1.00 92.00 108 MET A C 1
ATOM 896 O O . MET A 1 108 ? 11.883 -1.368 -17.648 1.00 92.00 108 MET A O 1
ATOM 900 N N . GLU A 1 109 ? 12.141 -3.085 -16.216 1.00 89.69 109 GLU A N 1
ATOM 901 C CA . GLU A 1 109 ? 13.165 -3.795 -17.008 1.00 89.69 109 GLU A CA 1
ATOM 902 C C . GLU A 1 109 ? 12.640 -4.207 -18.395 1.00 89.69 109 GLU A C 1
ATOM 904 O O . GLU A 1 109 ? 13.376 -4.192 -19.384 1.00 89.69 109 GLU A O 1
ATOM 909 N N . GLY A 1 110 ? 11.346 -4.516 -18.497 1.00 89.94 110 GLY A N 1
ATOM 910 C CA . GLY A 1 110 ? 10.684 -4.732 -19.774 1.00 89.94 110 GLY A CA 1
ATOM 911 C C . GLY A 1 110 ? 9.196 -5.027 -19.631 1.00 89.94 110 GLY A C 1
ATOM 912 O O . GLY A 1 110 ? 8.779 -5.879 -18.842 1.00 89.94 110 GLY A O 1
ATOM 913 N N . ILE A 1 111 ? 8.386 -4.384 -20.477 1.00 90.44 111 ILE A N 1
ATOM 914 C CA . ILE A 1 111 ? 6.935 -4.599 -20.542 1.00 90.44 111 ILE A CA 1
ATOM 915 C C . ILE A 1 111 ? 6.659 -5.920 -21.271 1.00 90.44 111 ILE A C 1
ATOM 917 O O . ILE A 1 111 ? 6.314 -5.969 -22.450 1.00 90.44 111 ILE A O 1
ATOM 921 N N . THR A 1 112 ? 6.863 -7.019 -20.554 1.00 94.38 112 THR A N 1
ATOM 922 C CA . THR A 1 112 ? 6.596 -8.381 -21.018 1.00 94.38 112 THR A CA 1
ATOM 923 C C . THR A 1 112 ? 5.275 -8.883 -20.447 1.00 94.38 112 THR A C 1
ATOM 925 O O . THR A 1 112 ? 4.842 -8.460 -19.374 1.00 94.38 112 THR A O 1
ATOM 928 N N . THR A 1 113 ? 4.632 -9.835 -21.128 1.00 94.9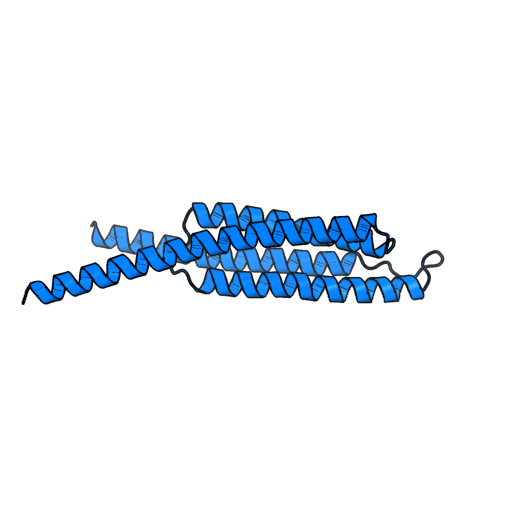4 113 THR A N 1
ATOM 929 C CA . THR A 1 113 ? 3.383 -10.443 -20.641 1.00 94.94 113 THR A CA 1
ATOM 930 C C . THR A 1 113 ? 3.542 -11.029 -19.237 1.00 94.94 113 THR A C 1
ATOM 932 O O . THR A 1 113 ? 2.643 -10.890 -18.415 1.00 94.94 113 THR A O 1
ATOM 935 N N . THR A 1 114 ? 4.691 -11.636 -18.928 1.00 95.44 114 THR A N 1
ATOM 936 C CA . THR A 1 114 ? 4.969 -12.213 -17.606 1.00 95.44 114 THR A CA 1
ATOM 937 C C . THR A 1 114 ? 5.084 -11.153 -16.518 1.00 95.44 114 THR A C 1
ATOM 939 O O . THR A 1 114 ? 4.506 -11.341 -15.451 1.00 95.44 114 THR A O 1
ATOM 942 N N . ALA A 1 115 ? 5.761 -10.031 -16.785 1.00 95.12 115 ALA A N 1
ATOM 943 C CA . ALA A 1 115 ? 5.874 -8.933 -15.825 1.00 95.12 115 ALA A CA 1
ATOM 944 C C . ALA A 1 115 ? 4.506 -8.287 -15.546 1.00 95.12 115 ALA A C 1
ATOM 946 O O . ALA A 1 115 ? 4.144 -8.085 -14.389 1.00 95.12 115 ALA A O 1
ATOM 947 N N . VAL A 1 116 ? 3.704 -8.049 -16.592 1.00 95.38 116 VAL A N 1
ATOM 948 C CA . VAL A 1 116 ? 2.352 -7.474 -16.461 1.00 95.38 116 VAL A CA 1
ATOM 949 C C . VAL A 1 116 ? 1.419 -8.409 -15.687 1.00 95.38 116 VAL A C 1
ATOM 951 O O . VAL A 1 116 ? 0.714 -7.966 -14.781 1.00 95.38 116 VAL A O 1
ATOM 954 N N . VAL A 1 117 ? 1.431 -9.711 -15.997 1.00 97.06 117 VAL A N 1
ATOM 955 C CA . VAL A 1 117 ? 0.646 -10.711 -15.254 1.00 97.06 117 VAL A CA 1
ATOM 956 C C . VAL A 1 117 ? 1.117 -10.800 -13.804 1.00 97.06 117 VAL A C 1
ATOM 958 O O . VAL A 1 117 ? 0.284 -10.826 -12.904 1.00 97.06 117 VAL A O 1
ATOM 961 N N . GLY A 1 118 ? 2.430 -10.800 -13.561 1.00 96.25 118 GLY A N 1
ATOM 962 C CA . GLY A 1 118 ? 2.998 -10.811 -12.213 1.00 96.25 118 GLY A CA 1
ATOM 963 C C . GLY A 1 118 ? 2.541 -9.612 -11.384 1.00 96.25 118 GLY A C 1
ATOM 964 O O . GLY A 1 118 ? 2.048 -9.790 -10.270 1.00 96.25 118 GLY A O 1
ATOM 965 N N . TYR A 1 119 ? 2.623 -8.407 -11.955 1.00 96.38 119 TYR A N 1
ATOM 966 C CA . TYR A 1 119 ? 2.132 -7.185 -11.322 1.00 96.38 119 TYR A CA 1
ATOM 967 C C . TYR A 1 119 ? 0.638 -7.293 -10.995 1.00 96.38 119 TYR A C 1
ATOM 969 O O . TYR A 1 119 ? 0.238 -7.090 -9.851 1.00 96.38 119 TYR A O 1
ATOM 977 N N . GLY A 1 120 ? -0.179 -7.718 -11.966 1.00 96.62 120 GLY A N 1
ATOM 978 C CA . GLY A 1 120 ? -1.616 -7.910 -11.774 1.00 96.62 120 GLY A CA 1
ATOM 979 C C . GLY A 1 120 ? -1.957 -8.919 -10.672 1.00 96.62 120 GLY A C 1
ATOM 980 O O . GLY A 1 120 ? -2.839 -8.655 -9.857 1.00 96.62 120 GLY A O 1
ATOM 981 N N . VAL A 1 121 ? -1.240 -10.045 -10.591 1.00 97.50 121 VAL A N 1
ATOM 982 C CA . VAL A 1 121 ? -1.428 -11.052 -9.530 1.00 97.50 121 VAL A CA 1
ATOM 983 C C . VAL A 1 121 ? -1.160 -10.453 -8.152 1.00 97.50 121 VAL A C 1
ATOM 985 O O . VAL A 1 121 ? -1.956 -10.663 -7.235 1.00 97.50 121 VAL A O 1
ATOM 988 N N . VAL A 1 122 ? -0.088 -9.671 -7.999 1.00 97.06 122 VAL A N 1
ATOM 989 C CA . VAL A 1 122 ? 0.199 -8.992 -6.729 1.00 97.06 122 VAL A CA 1
ATOM 990 C C . VAL A 1 122 ? -0.866 -7.952 -6.410 1.00 97.06 122 VAL A C 1
ATOM 992 O O . VAL A 1 122 ? -1.370 -7.939 -5.291 1.00 97.06 122 VAL A O 1
ATOM 995 N N . THR A 1 123 ? -1.290 -7.133 -7.373 1.00 96.31 123 THR A N 1
ATOM 996 C CA . THR A 1 123 ? -2.370 -6.158 -7.158 1.00 96.31 123 THR A CA 1
ATOM 997 C C . THR A 1 123 ? -3.683 -6.834 -6.746 1.00 96.31 123 THR A C 1
ATOM 999 O O . THR A 1 123 ? -4.396 -6.317 -5.885 1.00 96.31 123 THR A O 1
ATOM 1002 N N . ILE A 1 124 ? -4.008 -8.005 -7.302 1.00 97.50 124 ILE A N 1
ATOM 1003 C CA . ILE A 1 124 ? -5.177 -8.799 -6.892 1.00 97.50 124 ILE A CA 1
ATOM 1004 C C . ILE A 1 124 ? -5.004 -9.326 -5.463 1.00 97.50 124 ILE A C 1
ATOM 1006 O O . ILE A 1 124 ? -5.942 -9.247 -4.670 1.00 97.50 124 ILE A O 1
ATOM 1010 N N . ALA A 1 125 ? -3.818 -9.823 -5.106 1.00 97.31 125 ALA A N 1
ATOM 1011 C CA . ALA A 1 125 ? -3.530 -10.269 -3.744 1.00 97.31 125 ALA A CA 1
ATOM 1012 C C . ALA A 1 125 ? -3.670 -9.121 -2.726 1.00 97.31 125 ALA A C 1
ATOM 1014 O O . ALA A 1 125 ? -4.310 -9.298 -1.690 1.00 97.31 125 ALA A O 1
ATOM 1015 N N . VAL A 1 126 ? -3.162 -7.925 -3.050 1.00 96.88 126 VAL A N 1
ATOM 1016 C CA . VAL A 1 126 ? -3.333 -6.715 -2.227 1.00 96.88 126 VAL A CA 1
ATOM 1017 C C . VAL A 1 126 ? -4.817 -6.367 -2.074 1.00 96.88 126 VAL A C 1
ATOM 1019 O O . VAL A 1 126 ? -5.288 -6.178 -0.952 1.00 96.88 126 VAL A O 1
ATOM 1022 N N . ASN A 1 1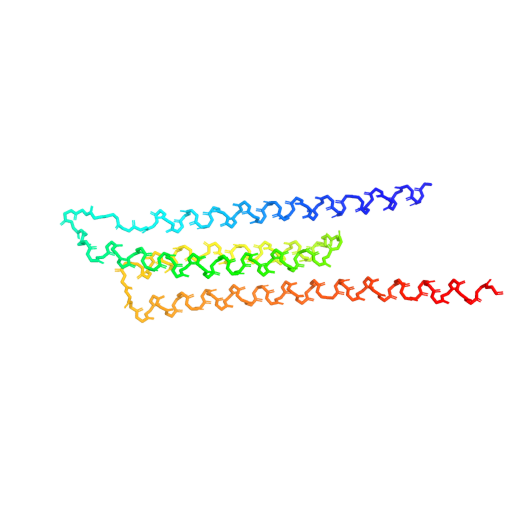27 ? -5.577 -6.351 -3.174 1.00 96.31 127 ASN A N 1
ATOM 1023 C CA . ASN A 1 127 ? -7.025 -6.116 -3.152 1.00 96.31 127 ASN A CA 1
ATOM 1024 C C . ASN A 1 127 ? -7.775 -7.130 -2.278 1.00 96.31 127 ASN A C 1
ATOM 1026 O O . ASN A 1 127 ? -8.714 -6.767 -1.565 1.00 96.31 127 ASN A O 1
ATOM 1030 N N . LEU A 1 128 ? -7.368 -8.400 -2.309 1.00 96.56 128 LEU A N 1
ATOM 1031 C CA . LEU A 1 128 ? -7.958 -9.441 -1.476 1.00 96.56 128 LEU A CA 1
ATOM 1032 C C . LEU A 1 128 ? -7.687 -9.175 0.010 1.00 96.56 128 LEU A C 1
ATOM 1034 O O . LEU A 1 128 ? -8.621 -9.209 0.811 1.00 96.56 128 LEU A O 1
ATOM 1038 N N . CYS A 1 129 ? -6.444 -8.851 0.381 1.00 95.25 129 CYS A N 1
ATOM 1039 C CA . CYS A 1 129 ? -6.104 -8.470 1.753 1.00 95.25 129 CYS A CA 1
ATOM 1040 C C . CYS A 1 129 ? -6.907 -7.246 2.219 1.00 95.25 129 CYS A C 1
ATOM 1042 O O . CYS A 1 129 ? -7.467 -7.266 3.316 1.00 95.25 129 CYS A O 1
ATOM 1044 N N . GLN A 1 130 ? -7.031 -6.227 1.365 1.00 94.19 130 GLN A N 1
ATOM 1045 C CA . GLN A 1 130 ? -7.817 -5.024 1.646 1.00 94.19 130 GLN A CA 1
ATOM 1046 C C . GLN A 1 130 ? -9.307 -5.343 1.835 1.00 94.19 130 GLN A C 1
ATOM 1048 O O . GLN A 1 130 ? -9.954 -4.841 2.753 1.00 94.19 130 GLN A O 1
ATOM 1053 N N . SER A 1 131 ? -9.859 -6.227 1.004 1.00 94.00 131 SER A N 1
ATOM 1054 C CA . SER A 1 131 ? -11.257 -6.659 1.103 1.00 94.00 131 SER A CA 1
ATOM 1055 C C . SER A 1 131 ? -11.530 -7.407 2.410 1.00 94.00 131 SER A C 1
ATOM 1057 O O . SER A 1 131 ? -12.555 -7.181 3.057 1.00 94.00 131 SER A O 1
ATOM 1059 N N . ILE A 1 132 ? -10.595 -8.260 2.838 1.00 93.94 132 ILE A N 1
ATOM 1060 C CA . ILE A 1 132 ? -10.669 -8.967 4.123 1.00 93.94 132 ILE A CA 1
ATOM 1061 C C . ILE A 1 132 ? -10.602 -7.969 5.288 1.00 93.94 132 ILE A C 1
ATOM 1063 O O . ILE A 1 132 ? -11.397 -8.071 6.224 1.00 93.94 132 ILE A O 1
ATOM 1067 N N . LEU A 1 133 ? -9.705 -6.979 5.225 1.00 92.50 133 LEU A N 1
ATOM 1068 C CA . LEU A 1 133 ? -9.614 -5.914 6.228 1.00 92.50 133 LEU A CA 1
ATOM 1069 C C . LEU A 1 133 ? -10.935 -5.147 6.346 1.00 92.50 133 LEU A C 1
ATOM 1071 O O . LEU A 1 133 ? -11.467 -4.998 7.448 1.00 92.50 133 LEU A O 1
ATOM 1075 N N . ASN A 1 134 ? -11.494 -4.725 5.211 1.00 92.38 134 ASN A N 1
ATOM 1076 C CA . ASN A 1 134 ? -12.768 -4.018 5.156 1.00 92.38 134 ASN A CA 1
ATOM 1077 C C . ASN A 1 134 ? -13.904 -4.850 5.772 1.00 92.38 134 ASN A C 1
ATOM 1079 O O . ASN A 1 134 ? -14.702 -4.333 6.551 1.00 92.38 134 ASN A O 1
ATOM 1083 N N . TYR A 1 135 ? -13.946 -6.156 5.497 1.00 90.81 135 TYR A N 1
ATOM 1084 C CA . TYR A 1 135 ? -14.924 -7.058 6.105 1.00 90.81 135 TYR A CA 1
ATOM 1085 C C . TYR A 1 135 ? -14.833 -7.072 7.639 1.00 90.81 135 TYR A C 1
ATOM 1087 O O . TYR A 1 135 ? -15.851 -6.897 8.312 1.00 90.81 135 TYR A O 1
ATOM 1095 N N . PHE A 1 136 ? -13.632 -7.223 8.207 1.00 89.62 136 PHE A N 1
ATOM 1096 C CA . PHE A 1 136 ? -13.454 -7.214 9.665 1.00 89.62 136 PHE A CA 1
ATOM 1097 C C . PHE A 1 136 ? -13.798 -5.863 10.295 1.00 89.62 136 PHE A C 1
ATOM 1099 O O . PHE A 1 136 ? -14.428 -5.819 11.352 1.00 89.62 136 PHE A O 1
ATOM 1106 N N . VAL A 1 137 ? -13.438 -4.765 9.634 1.00 88.12 137 VAL A N 1
ATOM 1107 C CA . VAL A 1 137 ? -13.764 -3.409 10.087 1.00 88.12 137 VAL A CA 1
ATOM 1108 C C . VAL A 1 137 ? -15.272 -3.160 10.080 1.00 88.12 137 VAL A C 1
ATOM 1110 O O . VAL A 1 137 ? -15.817 -2.632 11.051 1.00 88.12 137 VAL A O 1
ATOM 1113 N N . LEU A 1 138 ? -15.973 -3.584 9.027 1.00 86.75 138 LEU A N 1
ATOM 1114 C CA . LEU A 1 138 ? -17.428 -3.479 8.963 1.00 86.75 138 LEU A CA 1
ATOM 1115 C C . LEU A 1 138 ? -18.094 -4.291 10.077 1.00 86.75 138 LEU A C 1
ATOM 1117 O O . LEU A 1 138 ? -19.015 -3.788 10.719 1.00 86.75 138 LEU A O 1
ATOM 1121 N N . GLN A 1 139 ? -17.617 -5.508 10.353 1.00 85.62 139 GLN A N 1
ATOM 1122 C C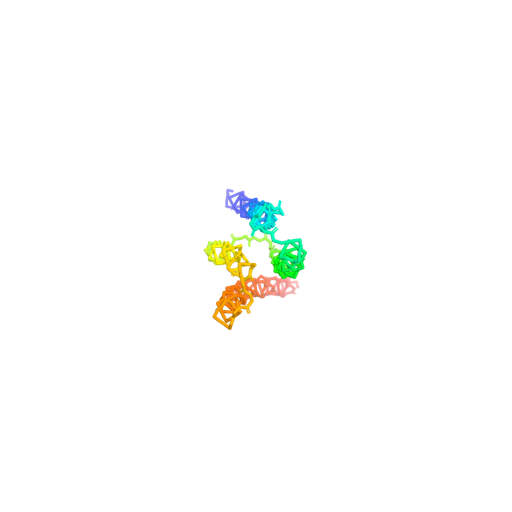A . GLN A 1 139 ? -18.153 -6.313 11.453 1.00 85.62 139 GLN A CA 1
ATOM 1123 C C . GLN A 1 139 ? -18.030 -5.614 12.811 1.00 85.62 139 GLN A C 1
ATOM 1125 O O . GLN A 1 139 ? -19.012 -5.568 13.553 1.00 85.62 139 GLN A O 1
ATOM 1130 N N . GLU A 1 140 ? -16.871 -5.029 13.121 1.00 82.19 140 GLU A N 1
ATOM 1131 C CA . GLU A 1 140 ? -16.669 -4.270 14.364 1.00 82.19 140 GLU A CA 1
ATOM 1132 C C . GLU A 1 140 ? -17.584 -3.038 14.436 1.00 82.19 140 GLU A C 1
ATOM 1134 O O . GLU A 1 140 ? -18.246 -2.794 15.450 1.00 82.19 140 GLU A O 1
ATOM 1139 N N . LYS A 1 141 ? -17.722 -2.304 13.326 1.00 79.94 141 LYS A N 1
ATOM 1140 C CA . LYS A 1 141 ? -18.612 -1.138 13.236 1.00 79.94 141 LYS A CA 1
ATOM 1141 C C . LYS A 1 141 ? -20.072 -1.495 13.546 1.00 79.94 141 LYS A C 1
ATOM 1143 O O . LYS A 1 141 ? -20.728 -0.782 14.312 1.00 79.94 141 LYS A O 1
ATOM 1148 N N . PHE A 1 142 ? -20.583 -2.595 12.983 1.00 75.44 142 PHE A N 1
ATOM 1149 C CA . PHE A 1 142 ? -21.959 -3.064 13.211 1.00 75.44 142 PHE A CA 1
ATOM 1150 C C . PHE A 1 142 ? -22.167 -3.690 14.595 1.00 75.44 142 PHE A C 1
ATOM 1152 O O . PHE A 1 142 ? -23.244 -3.532 15.187 1.00 75.44 142 PHE A O 1
ATOM 1159 N N . ALA A 1 143 ? -21.148 -4.356 15.145 1.00 70.81 143 ALA A N 1
ATOM 1160 C CA . ALA A 1 143 ? -21.183 -4.832 16.522 1.00 70.81 143 ALA A CA 1
ATOM 1161 C C . ALA A 1 143 ? -21.379 -3.649 17.486 1.00 70.81 143 ALA A C 1
ATOM 1163 O O . ALA A 1 143 ? -22.324 -3.659 18.277 1.00 70.81 143 ALA A O 1
ATOM 1164 N N . GLY A 1 144 ? -20.591 -2.577 17.338 1.00 60.81 144 GLY A N 1
ATOM 1165 C CA . GLY A 1 144 ? -20.700 -1.366 18.160 1.00 60.81 144 GLY A CA 1
ATOM 1166 C C . GLY A 1 144 ? -22.055 -0.649 18.056 1.00 60.81 144 GLY A C 1
ATOM 1167 O O . GLY A 1 144 ? -22.624 -0.238 19.070 1.00 60.81 144 GLY A O 1
ATOM 1168 N N . THR A 1 145 ? -22.648 -0.560 16.858 1.00 59.72 145 THR A N 1
ATOM 1169 C CA . THR A 1 145 ? -23.958 0.109 16.680 1.00 59.72 145 THR A CA 1
ATOM 1170 C C . THR A 1 145 ? -25.116 -0.660 17.322 1.00 59.72 145 THR A C 1
ATOM 1172 O O . THR A 1 145 ? -26.089 -0.057 17.787 1.00 59.72 145 THR A O 1
ATOM 1175 N N . THR A 1 146 ? -25.019 -1.990 17.371 1.00 54.22 146 THR A N 1
ATOM 1176 C CA . THR A 1 146 ? -26.057 -2.857 17.948 1.00 54.22 146 THR A CA 1
ATOM 1177 C C . THR A 1 146 ? -26.099 -2.748 19.476 1.00 54.22 146 THR A C 1
ATOM 1179 O O . THR A 1 146 ? -27.189 -2.704 20.055 1.00 54.22 146 THR A O 1
ATOM 1182 N N . TYR A 1 147 ? -24.943 -2.620 20.140 1.00 50.94 147 TYR A N 1
ATOM 1183 C CA . TYR A 1 147 ? -24.879 -2.410 21.593 1.00 50.94 147 TYR A CA 1
ATOM 1184 C C . TYR A 1 147 ? -25.474 -1.062 22.011 1.00 50.94 147 TYR A C 1
ATOM 1186 O O . TYR A 1 147 ? -26.302 -1.024 22.923 1.00 50.94 147 TYR A O 1
ATOM 1194 N N . THR A 1 148 ? -25.151 0.022 21.302 1.00 54.47 148 THR A N 1
ATOM 1195 C CA . THR A 1 148 ? -25.688 1.360 21.600 1.00 54.47 148 THR A CA 1
ATOM 1196 C C . THR A 1 148 ? -27.210 1.421 21.450 1.00 54.47 148 THR A C 1
ATOM 1198 O O . THR A 1 148 ? -27.897 1.926 22.340 1.00 54.47 148 THR A O 1
ATOM 1201 N N . LYS A 1 149 ? -27.779 0.836 20.384 1.00 50.53 149 LYS A N 1
ATOM 1202 C CA . LYS A 1 149 ? -29.244 0.792 20.209 1.00 50.53 149 LYS A CA 1
ATOM 1203 C C . LYS A 1 149 ? -29.949 -0.007 21.307 1.00 50.53 149 LYS A C 1
ATOM 1205 O O . LYS A 1 149 ? -30.994 0.421 21.798 1.00 50.53 149 LYS A O 1
ATOM 1210 N N . ARG A 1 150 ? -29.386 -1.145 21.720 1.00 49.22 150 ARG A N 1
ATOM 1211 C CA . ARG A 1 150 ? -29.980 -1.999 22.760 1.00 49.22 150 ARG A CA 1
ATOM 1212 C C . ARG A 1 150 ? -29.888 -1.365 24.154 1.00 49.22 150 ARG A C 1
ATOM 1214 O O . ARG A 1 150 ? -30.802 -1.535 24.956 1.00 49.22 150 ARG A O 1
ATOM 1221 N N . PHE A 1 151 ? -28.834 -0.595 24.423 1.00 54.28 151 PHE A N 1
ATOM 1222 C CA . PHE A 1 151 ? -28.663 0.124 25.687 1.00 54.28 151 PHE A CA 1
ATOM 1223 C C . PHE A 1 151 ? -29.627 1.315 25.814 1.00 54.28 151 PHE A C 1
ATOM 1225 O O . PHE A 1 151 ? -30.288 1.462 26.839 1.00 54.28 151 PHE A O 1
ATOM 1232 N N . ILE A 1 152 ? -29.785 2.112 24.749 1.00 59.03 152 ILE A N 1
ATOM 1233 C CA . ILE A 1 152 ? -30.728 3.245 24.724 1.00 59.03 152 ILE A CA 1
ATOM 1234 C C . ILE A 1 152 ? -32.181 2.754 24.826 1.00 59.03 152 ILE A C 1
ATOM 1236 O O . ILE A 1 152 ? -32.970 3.315 25.584 1.00 59.03 152 ILE A O 1
ATOM 1240 N N . SER A 1 153 ? -32.529 1.660 24.140 1.00 56.66 153 SER A N 1
ATOM 1241 C CA . SER A 1 153 ? -33.863 1.052 24.242 1.00 56.66 153 SER A CA 1
ATOM 1242 C C . SER A 1 153 ? -34.192 0.568 25.660 1.00 56.66 153 SER A C 1
ATOM 1244 O O . SER A 1 153 ? -35.323 0.744 26.107 1.00 56.66 153 SER A O 1
ATOM 1246 N N . MET A 1 154 ? -33.227 -0.003 26.389 1.00 57.50 154 MET A N 1
ATOM 1247 C CA . MET A 1 154 ? -33.449 -0.439 27.773 1.00 57.50 154 MET A CA 1
ATOM 1248 C C . MET A 1 154 ? -33.523 0.728 28.766 1.00 57.50 154 MET A C 1
ATOM 1250 O O . MET A 1 154 ? -34.238 0.628 29.759 1.00 57.50 154 MET A O 1
ATOM 1254 N N . ALA A 1 155 ? -32.831 1.840 28.502 1.00 57.88 155 ALA A N 1
ATOM 1255 C CA . ALA A 1 155 ? -32.927 3.045 29.326 1.00 57.88 155 ALA A CA 1
ATOM 1256 C C . ALA A 1 155 ? -34.313 3.711 29.233 1.00 57.88 155 ALA A C 1
ATOM 1258 O O . ALA A 1 155 ? -34.795 4.253 30.223 1.00 57.88 155 ALA A O 1
ATOM 1259 N N . HIS A 1 156 ? -34.975 3.629 28.074 1.00 58.25 156 HIS A N 1
ATOM 1260 C CA . HIS A 1 156 ? -36.314 4.193 27.873 1.00 58.25 156 HIS A CA 1
ATOM 1261 C C . HIS A 1 156 ? -37.447 3.345 28.473 1.00 58.25 156 HIS A C 1
ATOM 1263 O O . HIS A 1 156 ? -38.502 3.877 28.780 1.00 58.25 156 HIS A O 1
ATOM 1269 N N . LEU A 1 157 ? -37.227 2.045 28.694 1.00 58.19 157 LEU A N 1
ATOM 1270 C CA . LEU A 1 157 ? -38.207 1.130 29.305 1.00 58.19 157 LEU A CA 1
ATOM 1271 C C . LEU A 1 157 ? -38.190 1.146 30.846 1.00 58.19 157 LEU A C 1
ATOM 1273 O O . LEU A 1 157 ? -38.855 0.330 31.481 1.00 58.19 157 LEU A O 1
ATOM 1277 N N . ARG A 1 158 ? -37.385 2.027 31.450 1.00 51.81 158 ARG A N 1
ATOM 1278 C CA . ARG A 1 158 ? -37.200 2.144 32.904 1.00 51.81 158 ARG A CA 1
ATOM 1279 C C . ARG A 1 158 ? -37.722 3.462 33.497 1.00 51.81 158 ARG A C 1
ATOM 1281 O O . ARG A 1 158 ? -37.500 3.694 34.684 1.00 51.81 158 ARG A O 1
ATOM 1288 N N . GLN A 1 159 ? -38.381 4.292 32.687 1.00 46.22 159 GLN A N 1
ATOM 1289 C CA . GLN A 1 159 ? -39.216 5.422 33.119 1.00 46.22 159 GLN A CA 1
ATOM 1290 C C . GLN A 1 159 ? -40.684 5.029 32.984 1.00 46.22 159 GLN A C 1
ATOM 1292 O O . GLN A 1 159 ? -41.467 5.467 33.852 1.00 46.22 159 GLN A O 1
#

InterPro domains:
  IPR010617 Endosomal/lysosomal proton channel TMEM175-like [PF06736] (19-101)

Sequence (159 aa):
LDQLYREDETRRAKRLKEHLEVFSDAVIGVIITMMLLEIPLPSDTVDTHHFFTGILIFFVSFFIVADFWYDNHKILGQIEHATSKILIVQFNFMATLALIPLFTRWMMEGITTTAVVGYGVVTIAVNLCQSILNYFVLQEKFAGTTYTKRFISMAHLRQ

Radius of gyration: 21.57 Å; chains: 1; bounding box: 65×20×64 Å

Secondary structure (DSSP, 8-state):
-HHHHHHHHHHHHHHHHHHHHHHHHHHHHHHHHHHHHTSPPPBTTB-HHHHHHHHHHHHHHHHHHHHHHHHHHHHHTT-SS--HHHHHHHHHHHHHHTTHHHHHHHHHH---HHHHHHHHHHHHHHHHHHHHHHHHHHHHHHHHHHHHHHHHHHHHTT-

Foldseek 3Di:
DVVVVVVVVLVVQQVVLVVLLVVLVVLLVVLLVLLVVLQDDDDPPDDPVLNVVSVVLSVVLNVLSVVLNVLVNVLSVLDNGDDPVLVVLSVQLSVLSSCLSVLSSVVSVDVDPVSVVVNVVSSVSSVVSSVVSSVVSVVNNVVVVVVVVVVVVVVVVPD

Organism: Streptococcus suis (NCBI:txid1307)

pLDDT: mean 87.24, std 12.27, range [46.22, 97.5]